Protein AF-A0A9N9QL24-F1 (afdb_monomer_lite)

Foldseek 3Di:
DPDDDPDDWDAFLPDLVVQAQPKKKWKWLADQWDDPDDQPLDSPVVPDDIDIFIWRWHDDDPPDDPDDPPKIFTAGDVVDFFFDHRGSFQIFIDDPRTGFWTWHDADPVTGTDDPPPDPDRDRRTMTYTCNVCPVVVVVVVD

Sequence (142 aa):
MPINLDSYKKISAVDYSTLFGQEIVAAGYGITKHSHGNVFASTFHLNKNLQVLKFLVRKCSEKGTDVIRPNMCLSPRCGGTSVACGGDSGGPLLHPSGIVGVLTASSSFGCRPDFKAHGYTLDFGIATPVSPYIQWIHDTIK

Radius of gyration: 15.48 Å; chains: 1; bounding box: 41×44×38 Å

Structure (mmCIF, N/CA/C/O backbone):
data_AF-A0A9N9QL24-F1
#
_entry.id   AF-A0A9N9QL24-F1
#
loop_
_atom_site.group_PDB
_atom_site.id
_atom_site.type_symbol
_atom_site.label_atom_id
_atom_site.label_alt_id
_atom_site.label_comp_id
_atom_site.label_asym_id
_atom_site.label_entity_id
_atom_site.label_seq_id
_atom_site.pdbx_PDB_ins_code
_atom_site.Cartn_x
_atom_site.Cartn_y
_atom_site.Cartn_z
_atom_site.occupancy
_atom_site.B_iso_or_equiv
_atom_site.auth_seq_id
_atom_site.auth_comp_id
_atom_site.auth_asym_id
_atom_site.auth_atom_id
_atom_site.pdbx_PDB_model_num
ATOM 1 N N . MET A 1 1 ? -11.803 -23.356 -6.871 1.00 44.44 1 MET A N 1
ATOM 2 C CA . MET A 1 1 ? -11.846 -23.740 -5.444 1.00 44.44 1 MET A CA 1
ATOM 3 C C . MET A 1 1 ? -11.354 -22.552 -4.634 1.00 44.44 1 MET A C 1
ATOM 5 O O . MET A 1 1 ? -10.352 -21.981 -5.054 1.00 44.44 1 MET A O 1
ATOM 9 N N . PRO A 1 2 ? -12.047 -22.127 -3.564 1.00 57.81 2 PRO A N 1
ATOM 10 C CA . PRO A 1 2 ? -11.520 -21.084 -2.694 1.00 57.81 2 PRO A CA 1
ATOM 11 C C . PRO A 1 2 ? -10.201 -21.569 -2.090 1.00 57.81 2 PRO A C 1
ATOM 13 O O . PRO A 1 2 ? -10.102 -22.706 -1.631 1.00 57.81 2 PRO A O 1
ATOM 16 N N . ILE A 1 3 ? -9.171 -20.731 -2.169 1.00 75.25 3 ILE A N 1
ATOM 17 C CA . ILE A 1 3 ? -7.881 -21.003 -1.540 1.00 75.25 3 ILE A CA 1
ATOM 18 C C . ILE A 1 3 ? -8.113 -20.913 -0.033 1.00 75.25 3 ILE A C 1
ATOM 20 O O . ILE A 1 3 ? -8.462 -19.846 0.468 1.00 75.25 3 ILE A O 1
ATOM 24 N N . ASN A 1 4 ? -7.965 -22.032 0.676 1.00 82.25 4 ASN A N 1
ATOM 25 C CA . ASN A 1 4 ? -8.021 -22.031 2.131 1.00 82.25 4 ASN A CA 1
ATOM 26 C C . ASN A 1 4 ? -6.693 -21.479 2.656 1.00 82.25 4 ASN A C 1
ATOM 28 O O . ASN A 1 4 ? -5.633 -21.993 2.300 1.00 82.25 4 ASN A O 1
ATOM 3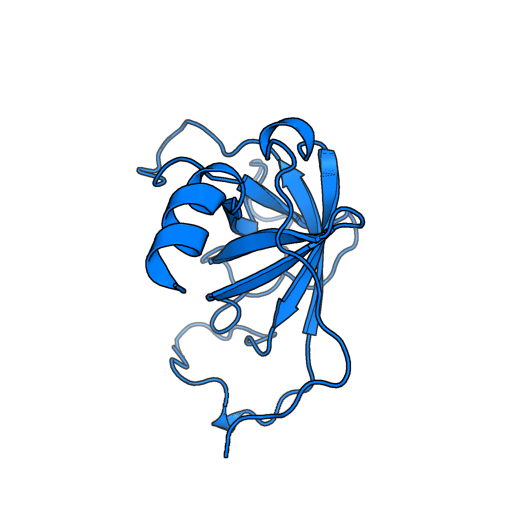2 N N . LEU A 1 5 ? -6.745 -20.400 3.434 1.00 80.19 5 LEU A N 1
ATOM 33 C CA . LEU A 1 5 ? -5.553 -19.777 4.000 1.00 80.19 5 LEU A CA 1
ATOM 34 C C . LEU A 1 5 ? -5.364 -20.265 5.437 1.00 80.19 5 LEU A C 1
ATOM 36 O O . LEU A 1 5 ? -6.286 -20.193 6.247 1.00 80.19 5 LEU A O 1
ATOM 40 N N . ASP A 1 6 ? -4.148 -20.698 5.768 1.00 87.44 6 ASP A N 1
ATOM 41 C CA . ASP A 1 6 ? -3.793 -21.128 7.131 1.00 87.44 6 ASP A CA 1
ATOM 42 C C . ASP A 1 6 ? -3.607 -19.942 8.087 1.00 87.44 6 ASP A C 1
ATOM 44 O O . ASP A 1 6 ? -3.62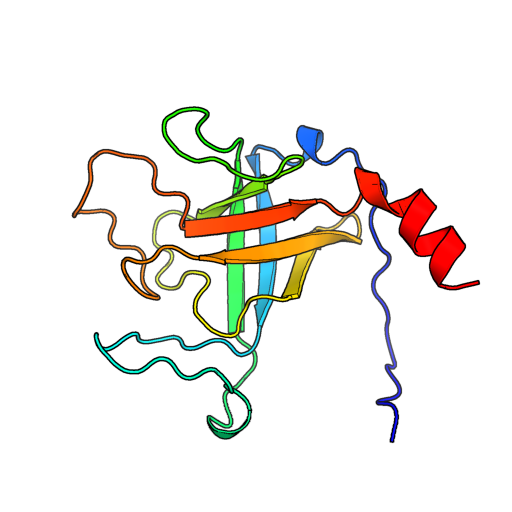4 -20.088 9.309 1.00 87.44 6 ASP A O 1
ATOM 48 N N . SER A 1 7 ? -3.403 -18.745 7.535 1.00 85.81 7 SER A N 1
ATOM 49 C CA . SER A 1 7 ? -3.220 -17.523 8.307 1.00 85.81 7 SER A CA 1
ATOM 50 C C . SER A 1 7 ? -3.869 -16.333 7.618 1.00 85.81 7 SER A C 1
ATOM 52 O O . SER A 1 7 ? -3.872 -16.207 6.393 1.00 85.81 7 SER A O 1
ATOM 54 N N . TYR A 1 8 ? -4.399 -15.435 8.441 1.00 86.50 8 TYR A N 1
ATOM 55 C CA . TYR A 1 8 ? -5.066 -14.221 8.003 1.00 86.50 8 TYR A CA 1
ATOM 56 C C . TYR A 1 8 ? -4.421 -13.032 8.694 1.00 86.50 8 TYR A C 1
ATOM 58 O O . TYR A 1 8 ? -4.011 -13.108 9.855 1.00 86.50 8 TYR A O 1
ATOM 66 N N . LYS A 1 9 ? -4.365 -11.903 7.991 1.00 88.25 9 LYS A N 1
ATOM 67 C CA . LYS A 1 9 ? -3.951 -10.636 8.585 1.00 88.25 9 LYS A CA 1
ATOM 68 C C . LYS A 1 9 ? -5.162 -9.728 8.718 1.00 88.25 9 LYS A C 1
ATOM 70 O O . LYS A 1 9 ? -5.909 -9.539 7.764 1.00 88.25 9 LYS A O 1
ATOM 75 N N . LYS A 1 10 ? -5.348 -9.167 9.912 1.00 93.44 10 LYS A N 1
ATOM 76 C CA . LYS A 1 10 ? -6.449 -8.240 10.187 1.00 93.44 10 LYS A CA 1
ATOM 77 C C . LYS A 1 10 ? -6.310 -6.951 9.377 1.00 93.44 10 LYS A C 1
ATOM 79 O O . LYS A 1 10 ? -5.195 -6.465 9.160 1.00 93.44 10 LYS A O 1
ATOM 84 N N . ILE A 1 11 ? -7.446 -6.366 9.014 1.00 95.19 11 ILE A N 1
ATOM 85 C CA . ILE A 1 11 ? -7.524 -4.982 8.538 1.00 95.19 11 ILE A CA 1
ATOM 86 C C . ILE A 1 11 ? -7.278 -4.059 9.737 1.00 95.19 11 ILE A C 1
ATOM 88 O O . ILE A 1 11 ? -7.789 -4.292 10.833 1.00 95.19 11 ILE A O 1
ATOM 92 N N . SER A 1 12 ? -6.433 -3.050 9.560 1.00 96.75 12 SER A N 1
ATOM 93 C CA . SER A 1 12 ? -6.028 -2.145 10.629 1.00 96.75 12 SER A CA 1
ATOM 94 C C . SER A 1 12 ? -6.949 -0.933 10.708 1.00 96.75 12 SER A C 1
ATOM 96 O O . SER A 1 12 ? -7.078 -0.197 9.735 1.00 96.75 12 SER A O 1
ATOM 98 N N . ALA A 1 13 ? -7.519 -0.686 11.890 1.00 95.81 13 ALA A N 1
ATOM 99 C CA . ALA A 1 13 ? -8.304 0.514 12.197 1.00 95.81 13 ALA A CA 1
ATOM 100 C C . ALA A 1 13 ? -7.467 1.720 12.633 1.00 95.81 13 ALA A C 1
ATOM 102 O O . ALA A 1 13 ? -8.016 2.735 13.047 1.00 95.81 13 ALA A O 1
ATOM 103 N N . VAL A 1 14 ? -6.140 1.612 12.548 1.00 96.44 14 VAL A N 1
ATOM 104 C CA . VAL A 1 14 ? -5.239 2.729 12.828 1.00 96.44 14 VAL A CA 1
ATOM 105 C C . VAL A 1 14 ? -5.544 3.867 11.859 1.00 96.44 14 VAL A C 1
ATOM 107 O O . VAL A 1 14 ? -5.638 3.646 10.648 1.00 96.44 14 VAL A O 1
ATOM 110 N N . ASP A 1 15 ? -5.689 5.083 12.388 1.00 96.50 15 ASP A N 1
ATOM 111 C CA . ASP A 1 15 ? -5.825 6.274 11.556 1.00 96.50 15 ASP A CA 1
ATOM 112 C C . ASP A 1 15 ? -4.627 6.352 10.606 1.00 96.50 15 ASP A C 1
ATOM 114 O O . ASP A 1 15 ? -3.468 6.400 11.029 1.00 96.50 15 ASP A O 1
ATOM 118 N N . TYR A 1 16 ? -4.917 6.335 9.307 1.00 95.94 16 TYR A N 1
ATOM 119 C CA . TYR A 1 16 ? -3.901 6.281 8.270 1.00 95.94 16 TYR A CA 1
ATOM 120 C C . TYR A 1 16 ? -2.974 7.500 8.299 1.00 95.94 16 TYR A C 1
ATOM 122 O O . TYR A 1 16 ? -1.825 7.397 7.870 1.00 95.94 16 TYR A O 1
ATOM 130 N N . SER A 1 17 ? -3.435 8.631 8.841 1.00 95.25 17 SER A N 1
ATOM 131 C CA . SER A 1 17 ? -2.614 9.832 8.993 1.00 95.25 17 SER A CA 1
ATOM 132 C C . SER A 1 17 ? -1.406 9.599 9.917 1.00 95.25 17 SER A C 1
ATOM 134 O O . SER A 1 17 ? -0.329 10.151 9.698 1.00 95.25 17 SER A O 1
ATOM 136 N N . THR A 1 18 ? -1.537 8.702 10.899 1.00 96.88 18 THR A N 1
ATOM 137 C CA . THR A 1 18 ? -0.459 8.344 11.840 1.00 96.88 18 THR A CA 1
ATOM 138 C C . THR A 1 18 ? 0.623 7.467 11.209 1.00 96.88 18 THR A C 1
ATOM 140 O O . THR A 1 18 ? 1.702 7.293 11.780 1.00 96.88 18 THR A O 1
ATOM 143 N N . LEU A 1 19 ? 0.353 6.915 10.022 1.00 96.56 19 LEU A N 1
ATOM 144 C CA . LEU A 1 19 ? 1.297 6.080 9.286 1.00 96.56 19 LEU A CA 1
ATOM 145 C C . LEU A 1 19 ? 2.284 6.909 8.466 1.00 96.56 19 LEU A C 1
ATOM 147 O O . LEU A 1 19 ? 3.259 6.349 7.972 1.00 96.56 19 LEU A O 1
ATOM 151 N N . PHE A 1 20 ? 2.080 8.222 8.317 1.00 95.19 20 PHE A N 1
ATOM 152 C CA . PHE A 1 20 ? 3.038 9.078 7.622 1.00 95.19 20 PHE A CA 1
ATOM 153 C C . PHE A 1 20 ? 4.428 8.990 8.277 1.00 95.19 20 PHE A C 1
ATOM 155 O O . PHE A 1 20 ? 4.583 9.156 9.482 1.00 95.19 20 PHE A O 1
ATOM 162 N N . GLY A 1 21 ? 5.445 8.710 7.463 1.00 93.19 21 GLY A N 1
ATOM 163 C CA . GLY A 1 21 ? 6.821 8.458 7.888 1.00 93.19 21 GLY A CA 1
ATOM 164 C C . GLY A 1 21 ? 7.120 7.006 8.280 1.00 93.19 21 GLY A C 1
ATOM 165 O O . GLY A 1 21 ? 8.288 6.679 8.482 1.00 93.19 21 GLY A O 1
ATOM 166 N N . GLN A 1 22 ? 6.118 6.125 8.360 1.00 95.75 22 GLN A N 1
ATOM 167 C CA . GLN A 1 22 ? 6.318 4.722 8.733 1.00 95.75 22 GLN A CA 1
ATOM 168 C C . GLN A 1 22 ? 6.636 3.837 7.522 1.00 95.75 22 GLN A C 1
ATOM 170 O O . GLN A 1 22 ? 6.221 4.114 6.392 1.00 95.75 22 GLN A O 1
ATOM 175 N N . GLU A 1 23 ? 7.385 2.757 7.770 1.00 94.69 23 GLU A N 1
ATOM 176 C CA . GLU A 1 23 ? 7.692 1.739 6.763 1.00 94.69 23 GLU A CA 1
ATOM 177 C C . GLU A 1 23 ? 6.518 0.764 6.624 1.00 94.69 23 GLU A C 1
ATOM 179 O O . GLU A 1 23 ? 5.984 0.253 7.611 1.00 94.69 23 GLU A O 1
ATOM 184 N N . ILE A 1 24 ? 6.142 0.479 5.382 1.00 95.50 24 ILE A N 1
ATOM 185 C CA . ILE A 1 24 ? 5.164 -0.545 5.031 1.00 95.50 24 ILE A CA 1
ATOM 186 C C . ILE A 1 24 ? 5.738 -1.476 3.971 1.00 95.50 24 ILE A C 1
ATOM 188 O O . ILE A 1 24 ? 6.691 -1.150 3.254 1.00 95.50 24 ILE A O 1
ATOM 192 N N . VAL A 1 25 ? 5.121 -2.646 3.856 1.00 94.81 25 VAL A N 1
ATOM 193 C CA . VAL A 1 25 ? 5.445 -3.643 2.842 1.00 94.81 25 VAL A CA 1
ATOM 194 C C . VAL A 1 25 ? 4.262 -3.791 1.896 1.00 94.81 25 VAL A C 1
ATOM 196 O O . VAL A 1 25 ? 3.173 -4.135 2.338 1.00 94.81 25 VAL A O 1
ATOM 199 N N . ALA A 1 26 ? 4.463 -3.567 0.604 1.00 93.88 26 ALA A N 1
ATOM 200 C CA . ALA A 1 26 ? 3.509 -3.965 -0.424 1.00 93.88 26 ALA A CA 1
ATOM 201 C C . ALA A 1 26 ? 3.884 -5.347 -0.966 1.00 93.88 26 ALA A C 1
ATOM 203 O O . ALA A 1 26 ? 5.070 -5.666 -1.094 1.00 93.88 26 ALA A O 1
ATOM 204 N N . ALA A 1 27 ? 2.882 -6.153 -1.302 1.00 92.38 27 ALA A N 1
ATOM 205 C CA . ALA A 1 27 ? 3.086 -7.452 -1.927 1.00 92.38 27 ALA A CA 1
ATOM 206 C C . ALA A 1 27 ? 2.224 -7.580 -3.187 1.00 92.38 27 ALA A C 1
ATOM 208 O O . ALA A 1 27 ? 1.053 -7.200 -3.170 1.00 92.38 27 ALA A O 1
ATOM 209 N N . GLY A 1 28 ? 2.793 -8.112 -4.268 1.00 90.00 28 GLY A N 1
ATOM 210 C CA . GLY A 1 28 ? 2.096 -8.196 -5.550 1.00 90.00 28 GLY A CA 1
ATOM 211 C C . GLY A 1 28 ? 2.822 -9.035 -6.595 1.00 90.00 28 GLY A C 1
ATOM 212 O O . GLY A 1 28 ? 3.955 -9.473 -6.396 1.00 90.00 28 GLY A O 1
ATOM 213 N N . TYR A 1 29 ? 2.141 -9.285 -7.709 1.00 88.25 29 TYR A N 1
ATOM 214 C CA . TYR A 1 29 ? 2.660 -10.046 -8.854 1.00 88.25 29 TYR A CA 1
ATOM 215 C C . TYR A 1 29 ? 2.858 -9.150 -10.082 1.00 88.25 29 TYR A C 1
ATOM 217 O O . TYR A 1 29 ? 2.825 -9.619 -11.224 1.00 88.25 29 TYR A O 1
ATOM 225 N N . GLY A 1 30 ? 3.030 -7.848 -9.858 1.00 85.06 30 GLY A N 1
ATOM 226 C CA . GLY A 1 30 ? 3.226 -6.863 -10.901 1.00 85.06 30 GLY A CA 1
ATOM 227 C C . GLY A 1 30 ? 4.481 -7.093 -11.737 1.00 85.06 30 GLY A C 1
ATOM 228 O O . GLY A 1 30 ? 5.394 -7.874 -11.429 1.00 85.06 30 GLY A O 1
ATOM 229 N N . ILE A 1 31 ? 4.535 -6.387 -12.860 1.00 82.25 31 ILE A N 1
ATOM 230 C CA . ILE A 1 31 ? 5.736 -6.352 -13.690 1.00 82.25 31 ILE A CA 1
ATOM 231 C C . ILE A 1 31 ? 6.885 -5.638 -12.956 1.00 82.25 31 ILE A C 1
ATOM 233 O O . ILE A 1 31 ? 6.692 -4.711 -12.191 1.00 82.25 31 ILE A O 1
ATOM 237 N N . THR A 1 32 ? 8.123 -6.064 -13.216 1.00 78.31 32 THR A N 1
ATOM 238 C CA . THR A 1 32 ? 9.340 -5.547 -12.549 1.00 78.31 32 THR A CA 1
ATOM 239 C C . THR A 1 32 ? 10.281 -4.827 -13.514 1.00 78.31 32 THR A C 1
ATOM 241 O O . THR A 1 32 ? 11.286 -4.235 -13.123 1.00 78.31 32 THR A O 1
ATOM 244 N N . LYS A 1 33 ? 9.972 -4.892 -14.811 1.00 73.31 33 LYS A N 1
ATOM 245 C CA . LYS A 1 33 ? 10.671 -4.205 -15.893 1.00 73.31 33 LYS A CA 1
ATOM 246 C C . LYS A 1 33 ? 9.594 -3.681 -16.829 1.00 73.31 33 LYS A C 1
ATOM 248 O O . LYS A 1 33 ? 8.803 -4.472 -17.336 1.00 73.31 33 LYS A O 1
ATOM 253 N N . HIS A 1 34 ? 9.558 -2.370 -17.020 1.00 64.69 34 HIS A N 1
ATOM 254 C CA . HIS A 1 34 ? 8.702 -1.750 -18.017 1.00 64.69 34 HIS A CA 1
ATOM 255 C C . HIS A 1 34 ? 9.558 -1.458 -19.249 1.00 64.69 34 HIS A C 1
ATOM 257 O O . HIS A 1 34 ? 10.466 -0.631 -19.180 1.00 64.69 34 HIS A O 1
ATOM 263 N N . SER A 1 35 ? 9.288 -2.145 -20.355 1.00 50.88 35 SER A N 1
ATOM 264 C CA . SER A 1 35 ? 9.685 -1.658 -2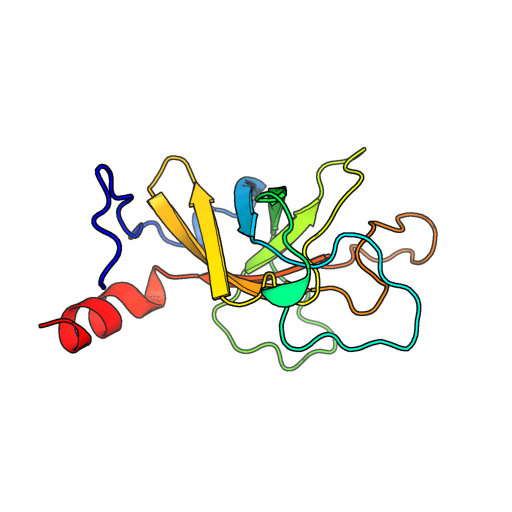1.675 1.00 50.88 35 SER A CA 1
ATOM 265 C C . SER A 1 35 ? 8.508 -0.840 -22.191 1.00 50.88 35 SER A C 1
ATOM 267 O O . SER A 1 35 ? 7.385 -1.343 -22.199 1.00 50.88 35 SER A O 1
ATOM 269 N N . HIS A 1 36 ? 8.749 0.420 -22.557 1.00 46.59 36 HIS A N 1
ATOM 270 C CA . HIS A 1 36 ? 7.741 1.302 -23.146 1.00 46.59 36 HIS A CA 1
ATOM 271 C C . HIS A 1 36 ? 6.919 0.549 -24.211 1.00 46.59 36 HIS A C 1
ATOM 273 O O . HIS A 1 36 ? 7.496 0.039 -25.167 1.00 46.59 36 HIS A O 1
ATOM 279 N N . GLY A 1 37 ? 5.592 0.469 -24.035 1.00 48.00 37 GLY A N 1
ATOM 280 C CA . GLY A 1 37 ? 4.660 0.031 -25.084 1.00 48.00 37 GLY A CA 1
ATOM 281 C C . GLY A 1 37 ? 3.821 -1.224 -24.818 1.00 48.00 37 GLY A C 1
ATOM 282 O O . GLY A 1 37 ? 2.829 -1.403 -25.513 1.00 48.00 37 GLY A O 1
ATOM 283 N N . ASN A 1 38 ? 4.127 -2.056 -23.813 1.00 50.41 38 ASN A N 1
ATOM 284 C CA . ASN A 1 38 ? 3.340 -3.274 -23.553 1.00 50.41 38 ASN A CA 1
ATOM 285 C C . ASN A 1 38 ? 2.570 -3.201 -22.228 1.00 50.41 38 ASN A C 1
ATOM 287 O O . ASN A 1 38 ? 3.094 -3.499 -21.153 1.00 50.41 38 ASN A O 1
ATOM 291 N N . VAL A 1 39 ? 1.294 -2.824 -22.334 1.00 54.81 39 VAL A N 1
ATOM 292 C CA . VAL A 1 39 ? 0.305 -2.880 -21.252 1.00 54.81 39 VAL A CA 1
ATOM 293 C C . VAL A 1 39 ? -0.113 -4.337 -21.060 1.00 54.81 39 VAL A C 1
ATOM 295 O O . VAL A 1 39 ? -0.996 -4.840 -21.750 1.00 54.81 39 VAL A O 1
ATOM 298 N N . PHE A 1 40 ? 0.517 -5.046 -20.126 1.00 55.88 40 PHE A N 1
ATOM 299 C CA . PHE A 1 40 ? 0.020 -6.360 -19.720 1.00 55.88 40 PHE A CA 1
ATOM 300 C C . PHE A 1 40 ? -1.059 -6.174 -18.652 1.00 55.88 40 PHE A C 1
ATOM 302 O O . PHE A 1 40 ? -0.758 -6.024 -17.471 1.00 55.88 40 PHE A O 1
ATOM 309 N N . ALA A 1 41 ? -2.324 -6.174 -19.081 1.00 54.59 41 ALA A N 1
ATOM 310 C CA . ALA A 1 41 ? -3.488 -6.121 -18.192 1.00 54.59 41 ALA A CA 1
ATOM 311 C C . ALA A 1 41 ? -3.658 -7.400 -17.340 1.00 54.59 41 ALA A C 1
ATOM 313 O O . ALA A 1 41 ? -4.358 -7.375 -16.334 1.00 54.59 41 ALA A O 1
ATOM 314 N N . SER A 1 42 ? -2.996 -8.506 -17.707 1.00 63.44 42 SER A N 1
ATOM 315 C CA . SER A 1 42 ? -2.980 -9.752 -16.934 1.00 63.44 42 SER A CA 1
ATOM 316 C C . SER A 1 42 ? -1.546 -10.209 -16.683 1.00 63.44 42 SER A C 1
ATOM 318 O O . SER A 1 42 ? -0.850 -10.664 -17.593 1.00 63.44 42 SER A O 1
ATOM 320 N N . THR A 1 43 ? -1.100 -10.103 -15.433 1.00 66.69 43 THR A N 1
ATOM 321 C CA . THR A 1 43 ? 0.202 -10.623 -14.991 1.00 66.69 43 THR A CA 1
ATOM 322 C C . THR A 1 43 ? 0.175 -12.119 -14.687 1.00 66.69 43 THR A C 1
ATOM 324 O O . THR A 1 43 ? 1.236 -12.717 -14.524 1.00 66.69 43 THR A O 1
ATOM 327 N N . PHE A 1 44 ? -1.004 -12.753 -14.677 1.00 70.75 44 PHE A N 1
ATOM 328 C CA . PHE A 1 44 ? -1.156 -14.180 -14.376 1.00 70.75 44 PHE A CA 1
ATOM 329 C C . PHE A 1 44 ? -0.324 -15.067 -15.317 1.00 70.75 44 PHE A C 1
ATOM 331 O O . PHE A 1 44 ? 0.328 -16.012 -14.884 1.00 70.75 44 PHE A O 1
ATOM 338 N N . HIS A 1 45 ? -0.255 -14.703 -16.600 1.00 70.81 45 HIS A N 1
ATOM 339 C CA . HIS A 1 45 ? 0.520 -15.432 -17.610 1.00 70.81 45 HIS A CA 1
ATOM 340 C C . HIS A 1 45 ? 2.039 -15.258 -17.482 1.00 70.81 45 HIS A C 1
ATOM 342 O O . HIS A 1 45 ? 2.790 -15.977 -18.135 1.00 70.81 45 HIS A O 1
ATOM 348 N N . LEU A 1 46 ? 2.512 -14.317 -16.657 1.00 72.94 46 LEU A N 1
ATOM 349 C CA . LEU A 1 46 ? 3.944 -14.067 -16.485 1.00 72.94 46 LEU A CA 1
ATOM 350 C C . LEU A 1 46 ? 4.616 -15.086 -15.556 1.00 72.94 46 LEU A C 1
ATOM 352 O O . LEU A 1 46 ? 5.843 -15.079 -15.476 1.00 72.94 46 LEU A O 1
ATOM 356 N N . ASN A 1 47 ? 3.831 -15.913 -14.847 1.00 76.69 47 ASN A N 1
ATOM 357 C CA . ASN A 1 47 ? 4.300 -16.914 -13.883 1.00 76.69 47 ASN A CA 1
ATOM 358 C C . ASN A 1 47 ? 5.411 -16.372 -12.962 1.00 76.69 47 ASN A C 1
ATOM 360 O O . ASN A 1 47 ? 6.477 -16.969 -12.803 1.00 76.69 47 ASN A O 1
ATOM 364 N N . LYS A 1 48 ? 5.196 -15.162 -12.433 1.00 78.81 48 LYS A N 1
ATOM 365 C CA . LYS A 1 48 ? 6.179 -14.477 -11.596 1.00 78.81 48 LYS A CA 1
ATOM 366 C C . LYS A 1 48 ? 6.041 -14.871 -10.139 1.00 78.81 48 LYS A C 1
ATOM 368 O O . LYS A 1 48 ? 4.944 -15.064 -9.630 1.00 78.81 48 LYS A O 1
ATOM 373 N N . ASN A 1 49 ? 7.178 -14.869 -9.454 1.00 85.62 49 ASN A N 1
ATOM 374 C CA . ASN A 1 49 ? 7.212 -14.963 -8.002 1.00 85.62 49 ASN A CA 1
ATOM 375 C C . ASN A 1 49 ? 6.611 -13.702 -7.371 1.00 85.62 49 ASN A C 1
ATOM 377 O O . ASN A 1 49 ? 6.673 -12.615 -7.956 1.00 85.62 49 ASN A O 1
ATOM 381 N N . LEU A 1 50 ? 6.095 -13.847 -6.151 1.00 88.25 50 LEU A N 1
ATOM 382 C CA . LEU A 1 50 ? 5.601 -12.734 -5.350 1.00 88.25 50 LEU A CA 1
ATOM 383 C C . LEU A 1 50 ? 6.707 -11.690 -5.153 1.00 88.25 50 LEU A C 1
ATOM 385 O O . LEU A 1 50 ? 7.809 -12.009 -4.703 1.00 88.25 50 LEU A O 1
ATOM 389 N N . GLN A 1 51 ? 6.405 -10.443 -5.487 1.00 87.94 51 GLN A N 1
ATOM 390 C CA . GLN A 1 51 ? 7.269 -9.300 -5.234 1.00 87.94 51 GLN A CA 1
ATOM 391 C C . GLN A 1 51 ? 6.929 -8.710 -3.870 1.00 87.94 51 GLN A C 1
ATOM 393 O O . GLN A 1 51 ? 5.759 -8.553 -3.526 1.00 87.94 51 GLN A O 1
ATOM 398 N N . VAL A 1 52 ? 7.964 -8.373 -3.104 1.00 91.44 52 VAL A N 1
ATOM 399 C CA . VAL A 1 52 ? 7.842 -7.743 -1.788 1.00 91.44 52 VAL A CA 1
ATOM 400 C C . VAL A 1 52 ? 8.569 -6.409 -1.846 1.00 91.44 52 VAL A C 1
ATOM 402 O O . VAL A 1 52 ? 9.793 -6.357 -1.969 1.00 91.44 52 VAL A O 1
ATOM 405 N N . LEU A 1 53 ? 7.803 -5.326 -1.790 1.00 90.00 53 LEU A N 1
ATOM 406 C CA . LEU A 1 53 ? 8.283 -3.963 -1.980 1.00 90.00 53 LEU A CA 1
ATOM 407 C C . LEU A 1 53 ? 8.188 -3.203 -0.660 1.00 90.00 53 LEU A C 1
ATOM 409 O O . LEU A 1 53 ? 7.176 -3.276 0.030 1.00 90.00 53 LEU A O 1
ATOM 413 N N . LYS A 1 54 ? 9.235 -2.459 -0.307 1.00 91.75 54 LYS A N 1
ATOM 414 C CA . LYS A 1 54 ? 9.268 -1.653 0.918 1.00 91.75 54 LYS A CA 1
ATOM 415 C C . LYS A 1 54 ? 9.114 -0.180 0.588 1.00 91.75 54 LYS A C 1
ATOM 417 O O . LYS A 1 54 ? 9.869 0.351 -0.229 1.00 91.75 54 LYS A O 1
ATOM 422 N N . PHE A 1 55 ? 8.184 0.472 1.270 1.00 91.69 55 PHE A N 1
ATOM 423 C CA . PHE A 1 55 ? 7.907 1.890 1.095 1.00 91.69 55 PHE A CA 1
ATOM 424 C C . PHE A 1 55 ? 7.864 2.613 2.429 1.00 91.69 55 PHE A C 1
ATOM 426 O O . PHE A 1 55 ? 7.545 2.026 3.458 1.00 91.69 55 PHE A O 1
ATOM 433 N N . LEU A 1 56 ? 8.128 3.911 2.376 1.00 92.38 56 LEU A N 1
ATOM 434 C CA . LEU A 1 56 ? 7.723 4.864 3.392 1.00 92.38 56 LEU A CA 1
ATOM 435 C C . LEU A 1 56 ? 6.406 5.500 2.962 1.00 92.38 56 LEU A C 1
ATOM 437 O O . LEU A 1 56 ? 6.254 5.915 1.807 1.00 92.38 56 LEU A O 1
ATOM 441 N N . VAL A 1 57 ? 5.466 5.582 3.894 1.00 93.19 57 VAL A N 1
ATOM 442 C CA . VAL A 1 57 ? 4.201 6.279 3.672 1.00 93.19 57 VAL A CA 1
ATOM 443 C C . VAL A 1 57 ? 4.431 7.780 3.819 1.00 93.19 57 VAL A C 1
ATOM 445 O O . VAL A 1 57 ? 5.084 8.233 4.758 1.00 93.19 57 VAL A O 1
ATOM 448 N N . ARG A 1 58 ? 3.871 8.580 2.918 1.00 90.75 58 ARG A N 1
ATOM 449 C CA . ARG A 1 58 ? 3.922 10.043 2.968 1.00 90.75 58 ARG A CA 1
ATOM 450 C C . ARG A 1 58 ? 2.579 10.658 2.599 1.00 90.75 58 ARG A C 1
ATOM 452 O O . ARG A 1 58 ? 1.734 10.030 1.960 1.00 90.75 58 ARG A O 1
ATOM 459 N N . LYS A 1 59 ? 2.422 11.932 2.955 1.00 89.94 59 LYS A N 1
ATOM 460 C CA . LYS A 1 59 ? 1.337 12.761 2.436 1.00 89.94 59 LYS A CA 1
ATOM 461 C C . LYS A 1 59 ? 1.567 13.006 0.939 1.00 89.94 59 LYS A C 1
ATOM 463 O O . LYS A 1 59 ? 2.667 13.400 0.546 1.00 89.94 59 LYS A O 1
ATOM 468 N N . CYS A 1 60 ? 0.536 12.764 0.134 1.00 85.56 60 CYS A N 1
ATOM 469 C CA . CYS A 1 60 ? 0.545 13.069 -1.293 1.00 85.56 60 CYS A CA 1
ATOM 470 C C . CYS A 1 60 ? 0.654 14.580 -1.538 1.00 85.56 60 CYS A C 1
ATOM 472 O O . CYS A 1 60 ? 0.157 15.383 -0.741 1.00 85.56 60 CYS A O 1
ATOM 474 N N . SER A 1 61 ? 1.292 14.968 -2.644 1.00 77.38 61 SER A N 1
ATOM 475 C CA . SER A 1 61 ? 1.352 16.375 -3.057 1.00 77.38 61 SER A CA 1
ATOM 476 C C . SER A 1 61 ? -0.046 16.906 -3.392 1.00 77.38 61 SER A C 1
ATOM 478 O O . SER A 1 61 ? -0.819 16.253 -4.083 1.00 77.38 61 SER A O 1
ATOM 480 N N . GLU A 1 62 ? -0.366 18.118 -2.937 1.00 67.88 62 GLU A N 1
ATOM 481 C CA . GLU A 1 62 ? -1.642 18.788 -3.242 1.00 67.88 62 GLU A CA 1
ATOM 482 C C . GLU A 1 62 ? -1.636 19.481 -4.615 1.00 67.88 62 GLU A C 1
ATOM 484 O O . GLU A 1 62 ? -2.669 19.965 -5.073 1.00 67.88 62 GLU A O 1
ATOM 489 N N . LYS A 1 63 ? -0.481 19.535 -5.292 1.00 60.47 63 LYS A N 1
ATOM 490 C CA . LYS A 1 63 ? -0.347 20.193 -6.595 1.00 60.47 63 LYS A CA 1
ATOM 491 C C . LYS A 1 63 ? -0.603 19.214 -7.742 1.00 60.47 63 LYS A C 1
ATOM 493 O O . LYS A 1 63 ? 0.169 18.280 -7.938 1.00 60.47 63 LYS A O 1
ATOM 498 N N . GLY A 1 64 ? -1.622 19.510 -8.550 1.00 53.34 64 GLY A N 1
ATOM 499 C CA . GLY A 1 64 ? -1.704 19.075 -9.949 1.00 53.34 64 GLY A CA 1
ATOM 500 C C . GLY A 1 64 ? -2.304 17.697 -10.230 1.00 53.34 64 GLY A C 1
ATOM 501 O O . GLY A 1 64 ? -2.163 17.224 -11.351 1.00 53.34 64 GLY A O 1
ATOM 502 N N . THR A 1 65 ? -2.968 17.048 -9.273 1.00 55.22 65 THR A N 1
ATOM 503 C CA . THR A 1 65 ? -3.671 15.781 -9.533 1.00 55.22 65 THR A CA 1
ATOM 504 C C . THR A 1 65 ? -4.998 15.721 -8.777 1.00 55.22 65 THR A C 1
ATOM 506 O O . THR A 1 65 ? -5.042 15.961 -7.569 1.00 55.22 65 THR A O 1
ATOM 509 N N . ASP A 1 66 ? -6.077 15.372 -9.483 1.00 60.62 66 ASP A N 1
ATOM 510 C CA . ASP A 1 66 ? -7.371 14.979 -8.906 1.00 60.62 66 ASP A CA 1
ATOM 511 C C . ASP A 1 66 ? -7.234 13.604 -8.233 1.00 60.62 66 ASP A C 1
ATOM 513 O O . ASP A 1 66 ? -7.805 12.600 -8.658 1.00 60.62 66 ASP A O 1
ATOM 517 N N . VAL A 1 67 ? -6.396 13.516 -7.197 1.00 67.19 67 VAL A N 1
ATOM 518 C CA . VAL A 1 67 ? -6.250 12.276 -6.436 1.00 67.19 67 VAL A CA 1
ATOM 519 C C . VAL A 1 67 ? -7.468 12.132 -5.543 1.00 67.19 67 VAL A C 1
ATOM 521 O O . VAL A 1 67 ? -7.706 12.954 -4.652 1.00 67.19 67 VAL A O 1
ATOM 524 N N . ILE A 1 68 ? -8.212 11.050 -5.759 1.00 76.06 68 ILE A N 1
ATOM 525 C CA . ILE A 1 68 ? -9.316 10.647 -4.892 1.00 76.06 68 ILE A CA 1
ATOM 526 C C . ILE A 1 68 ? -8.779 10.542 -3.458 1.00 76.06 68 ILE A C 1
ATOM 528 O O . ILE A 1 68 ? -7.744 9.921 -3.199 1.00 76.06 68 ILE A O 1
ATOM 532 N N . ARG A 1 69 ? -9.450 11.224 -2.529 1.00 84.81 69 ARG A N 1
ATOM 533 C CA . ARG A 1 69 ? -9.143 11.203 -1.095 1.00 84.81 69 ARG A CA 1
ATOM 534 C C . ARG A 1 69 ? -10.141 10.284 -0.385 1.00 84.81 69 ARG A C 1
ATOM 536 O O . ARG A 1 69 ? -11.285 10.212 -0.827 1.00 84.81 69 ARG A O 1
ATOM 543 N N . PRO A 1 70 ? -9.754 9.635 0.725 1.00 91.25 70 PRO A N 1
ATOM 544 C CA . PRO A 1 70 ? -8.438 9.654 1.374 1.00 91.25 70 PRO A CA 1
ATOM 545 C C . PRO A 1 70 ? -7.380 8.856 0.592 1.00 91.25 70 PRO A C 1
ATOM 547 O O . PRO A 1 70 ? -7.704 7.886 -0.085 1.00 91.25 70 PRO A O 1
ATOM 550 N N . ASN A 1 71 ? -6.112 9.266 0.687 1.00 90.88 71 ASN A N 1
ATOM 551 C CA . ASN A 1 71 ? -4.990 8.614 0.008 1.00 90.88 71 ASN A CA 1
ATOM 552 C C . ASN A 1 71 ? -3.709 8.633 0.851 1.00 90.88 71 ASN A C 1
ATOM 554 O O . ASN A 1 71 ? -3.525 9.461 1.746 1.00 90.88 71 ASN A O 1
ATOM 558 N N . MET A 1 72 ? -2.828 7.692 0.536 1.00 92.75 72 MET A N 1
ATOM 559 C CA . MET A 1 72 ? -1.464 7.594 1.029 1.00 92.75 72 MET A CA 1
ATOM 560 C C . MET A 1 72 ? -0.529 7.498 -0.165 1.00 92.75 72 MET A C 1
ATOM 562 O O . MET A 1 72 ? -0.761 6.693 -1.067 1.00 92.75 72 MET A O 1
ATOM 566 N N . CYS A 1 73 ? 0.543 8.276 -0.154 1.00 90.69 73 CYS A N 1
ATOM 567 C CA . CYS A 1 73 ? 1.572 8.165 -1.170 1.00 90.69 73 CYS A CA 1
ATOM 568 C C . CYS A 1 73 ? 2.754 7.364 -0.645 1.00 90.69 73 CYS A C 1
ATOM 570 O O . CYS A 1 73 ? 3.033 7.344 0.554 1.00 90.69 73 CYS A O 1
ATOM 572 N N . LEU A 1 74 ? 3.428 6.673 -1.554 1.00 90.00 74 LEU A N 1
ATOM 573 C CA . LEU A 1 74 ? 4.484 5.728 -1.244 1.00 90.00 74 LEU A CA 1
ATOM 574 C C . LEU A 1 74 ? 5.786 6.192 -1.882 1.00 90.00 74 LEU A C 1
ATOM 576 O O . LEU A 1 74 ? 5.863 6.424 -3.093 1.00 90.00 74 LEU A O 1
ATOM 580 N N . SER A 1 75 ? 6.828 6.273 -1.064 1.00 87.38 75 SER A N 1
ATOM 581 C CA . SER A 1 75 ? 8.188 6.525 -1.527 1.00 87.38 75 SER A CA 1
ATOM 582 C C . SER A 1 75 ? 9.065 5.311 -1.239 1.00 87.38 75 SER A C 1
ATOM 584 O O . SER A 1 75 ? 9.029 4.784 -0.127 1.00 87.38 75 SER A O 1
ATOM 586 N N . PRO A 1 76 ? 9.848 4.824 -2.213 1.00 84.44 76 PRO A N 1
ATOM 587 C CA . PRO A 1 76 ? 10.790 3.749 -1.978 1.00 84.44 76 PRO A CA 1
ATOM 588 C C . PRO A 1 76 ? 11.866 4.243 -1.016 1.00 84.44 76 PRO A C 1
ATOM 590 O O . PRO A 1 76 ? 12.226 5.423 -0.996 1.00 84.44 76 PRO A O 1
ATOM 593 N N . ARG A 1 77 ? 12.415 3.322 -0.231 1.00 77.19 77 ARG A N 1
ATOM 594 C CA . ARG A 1 77 ? 13.591 3.613 0.588 1.00 77.19 77 ARG A CA 1
ATOM 595 C C . ARG A 1 77 ? 14.769 4.007 -0.312 1.00 77.19 77 ARG A C 1
ATOM 597 O O . ARG A 1 77 ? 14.916 3.463 -1.408 1.00 77.19 77 ARG A O 1
ATOM 604 N N . CYS A 1 78 ? 15.632 4.911 0.154 1.00 72.25 78 CYS A N 1
ATOM 605 C CA . CYS A 1 78 ? 16.882 5.232 -0.539 1.00 72.25 78 CYS A CA 1
ATOM 606 C C . CYS A 1 78 ? 17.673 3.948 -0.839 1.00 72.25 78 CYS A C 1
ATOM 608 O O . CYS A 1 78 ? 17.839 3.102 0.040 1.00 72.25 78 CYS A O 1
ATOM 610 N N . GLY A 1 79 ? 18.135 3.794 -2.082 1.00 68.88 79 GLY A N 1
ATOM 611 C CA . GLY A 1 79 ? 18.811 2.577 -2.549 1.00 68.88 79 GLY A CA 1
ATOM 612 C C . GLY A 1 79 ? 17.873 1.421 -2.922 1.00 68.88 79 GLY A C 1
ATOM 613 O O . GLY A 1 79 ? 18.345 0.377 -3.366 1.00 68.88 79 GLY A O 1
ATOM 614 N N . GLY A 1 80 ? 16.554 1.591 -2.784 1.00 71.25 80 GLY A N 1
ATOM 615 C CA . GLY A 1 80 ? 15.570 0.662 -3.328 1.00 71.25 80 GLY A CA 1
ATOM 616 C C . GLY A 1 80 ? 15.676 0.586 -4.852 1.00 71.25 80 GLY A C 1
ATOM 617 O O . GLY A 1 80 ? 15.847 1.600 -5.523 1.00 71.25 80 GLY A O 1
ATOM 618 N N . THR A 1 81 ? 15.582 -0.622 -5.402 1.00 71.75 81 THR A N 1
ATOM 619 C CA . THR A 1 81 ? 15.763 -0.883 -6.843 1.00 71.75 81 THR A CA 1
ATOM 620 C C . THR A 1 81 ? 14.456 -1.164 -7.581 1.00 71.75 81 THR A C 1
ATOM 622 O O . THR A 1 81 ? 14.455 -1.258 -8.808 1.00 71.75 81 THR A O 1
ATOM 625 N N . SER A 1 82 ? 13.352 -1.309 -6.845 1.00 76.81 82 SER A N 1
ATOM 626 C CA . SER A 1 82 ? 12.038 -1.691 -7.366 1.00 76.81 82 SER A CA 1
ATOM 627 C C . SER A 1 82 ? 10.947 -0.835 -6.732 1.00 76.81 82 SER A C 1
ATOM 629 O O . SER A 1 82 ? 11.037 -0.476 -5.557 1.00 76.81 82 SER A O 1
ATOM 631 N N . VAL A 1 83 ? 9.923 -0.518 -7.518 1.00 84.62 83 VAL A N 1
ATOM 632 C CA . VAL A 1 83 ? 8.729 0.229 -7.101 1.00 84.62 83 VAL A CA 1
ATOM 633 C C . VAL A 1 83 ? 7.481 -0.510 -7.569 1.00 84.62 83 VAL A C 1
ATOM 635 O O . VAL A 1 83 ? 7.582 -1.459 -8.346 1.00 84.62 83 VAL A O 1
ATOM 638 N N . ALA A 1 84 ? 6.318 -0.082 -7.080 1.00 85.25 84 ALA A N 1
ATOM 639 C CA . ALA A 1 84 ? 5.034 -0.600 -7.524 1.00 85.25 84 ALA A CA 1
ATOM 640 C C . ALA A 1 84 ? 4.910 -0.423 -9.039 1.00 85.25 84 ALA A C 1
ATOM 642 O O . ALA A 1 84 ? 5.394 0.574 -9.583 1.00 85.25 84 ALA A O 1
ATOM 643 N N . CYS A 1 85 ? 4.270 -1.370 -9.716 1.00 84.75 85 CYS A N 1
ATOM 644 C CA . CYS A 1 85 ? 4.065 -1.280 -11.153 1.00 84.75 85 CYS A CA 1
ATOM 645 C C . CYS A 1 85 ? 2.727 -1.881 -11.600 1.00 84.75 85 CYS A C 1
ATOM 647 O O . CYS A 1 85 ? 1.896 -2.307 -10.796 1.00 84.75 85 CYS A O 1
ATOM 649 N N . GLY A 1 86 ? 2.513 -1.915 -12.919 1.00 82.94 86 GLY A N 1
ATOM 650 C CA . GLY A 1 86 ? 1.336 -2.535 -13.520 1.00 82.94 86 GLY A CA 1
ATOM 651 C C . GLY A 1 86 ? 1.135 -3.969 -13.016 1.00 82.94 86 GLY A C 1
ATOM 652 O O . GLY A 1 86 ? 2.061 -4.781 -13.037 1.00 82.94 86 GLY A O 1
ATOM 653 N N . GLY A 1 87 ? -0.077 -4.267 -12.550 1.00 83.69 87 GLY A N 1
ATOM 654 C CA . GLY A 1 87 ? -0.432 -5.558 -11.956 1.00 83.69 87 GLY A CA 1
ATOM 655 C C . GLY A 1 87 ? -0.222 -5.670 -10.441 1.00 83.69 87 GLY A C 1
ATOM 656 O O . GLY A 1 87 ? -0.633 -6.678 -9.876 1.00 83.69 87 GLY A O 1
ATOM 657 N N . ASP A 1 88 ? 0.350 -4.661 -9.773 1.00 88.19 88 ASP A N 1
ATOM 658 C CA . ASP A 1 88 ? 0.354 -4.589 -8.300 1.00 88.19 88 ASP A CA 1
ATOM 659 C C . ASP A 1 88 ? -0.902 -3.893 -7.732 1.00 88.19 88 ASP A C 1
ATOM 661 O O . ASP A 1 88 ? -1.138 -3.918 -6.524 1.00 88.19 88 ASP A O 1
ATOM 665 N N . SER A 1 89 ? -1.724 -3.272 -8.588 1.00 89.44 89 SER A N 1
ATOM 666 C CA . SER A 1 89 ? -2.992 -2.639 -8.194 1.00 89.44 89 SER A CA 1
ATOM 667 C C . SER A 1 89 ? -3.935 -3.652 -7.532 1.00 89.44 89 SER A C 1
ATOM 669 O O . SER A 1 89 ? -4.051 -4.790 -7.984 1.00 89.44 89 SER A O 1
ATOM 671 N N . GLY A 1 90 ? -4.582 -3.255 -6.438 1.00 92.00 90 GLY A N 1
ATOM 672 C CA . GLY A 1 90 ? -5.355 -4.142 -5.564 1.00 92.00 90 GLY A CA 1
ATOM 673 C C . GLY A 1 90 ? -4.511 -4.889 -4.522 1.00 92.00 90 GLY A C 1
ATOM 674 O O . GLY A 1 90 ? -5.068 -5.491 -3.604 1.00 92.00 90 GLY A O 1
ATOM 675 N N . GLY A 1 91 ? -3.179 -4.836 -4.619 1.00 92.94 91 GLY A N 1
ATOM 676 C CA . GLY A 1 91 ? -2.271 -5.488 -3.679 1.00 92.94 91 GLY A CA 1
ATOM 677 C C . GLY A 1 91 ? -2.316 -4.873 -2.271 1.00 92.94 91 GLY A C 1
ATOM 678 O O . GLY A 1 91 ? -2.508 -3.659 -2.125 1.00 92.94 91 GLY A O 1
ATOM 679 N N . PRO A 1 92 ? -2.129 -5.679 -1.210 1.00 95.94 92 PRO A N 1
ATOM 680 C CA . PRO A 1 92 ? -2.201 -5.197 0.163 1.00 95.94 92 PRO A CA 1
ATOM 681 C C . PRO A 1 92 ? -0.948 -4.413 0.570 1.00 95.94 92 PRO A C 1
ATOM 683 O O . PRO A 1 92 ? 0.181 -4.792 0.245 1.00 95.94 92 PRO A O 1
ATOM 686 N N . LEU A 1 93 ? -1.148 -3.372 1.380 1.00 96.50 93 LEU A N 1
ATOM 687 C CA . LEU A 1 93 ? -0.092 -2.717 2.150 1.00 96.50 93 LEU A CA 1
ATOM 688 C C . LEU A 1 93 ? -0.096 -3.225 3.590 1.00 96.50 93 LEU A C 1
ATOM 690 O O . LEU A 1 93 ? -1.083 -3.102 4.319 1.00 96.50 93 LEU A O 1
ATOM 694 N N . LEU A 1 94 ? 1.033 -3.782 4.002 1.00 96.75 94 LEU A N 1
ATOM 695 C CA . LEU A 1 94 ? 1.230 -4.476 5.260 1.00 96.75 94 LEU A CA 1
ATOM 696 C C . LEU A 1 94 ? 2.048 -3.610 6.218 1.00 96.75 94 LEU A C 1
ATOM 698 O O . LEU A 1 94 ? 3.165 -3.198 5.913 1.00 96.75 94 LEU A O 1
ATOM 702 N N . HIS A 1 95 ? 1.509 -3.425 7.414 1.00 96.88 95 HIS A N 1
ATOM 703 C CA . HIS A 1 95 ? 2.146 -2.773 8.553 1.00 96.88 95 HIS A CA 1
ATOM 704 C C . HIS A 1 95 ? 2.117 -3.737 9.761 1.00 96.88 95 HIS A C 1
ATOM 706 O O . HIS A 1 95 ? 1.332 -4.701 9.750 1.00 96.88 95 HIS A O 1
ATOM 712 N N . PRO A 1 96 ? 2.928 -3.549 10.821 1.00 95.81 96 PRO A N 1
ATOM 713 C CA . PRO A 1 96 ? 2.780 -4.315 12.061 1.00 95.81 96 PRO A CA 1
ATOM 714 C C . PRO A 1 96 ? 1.371 -4.240 12.669 1.00 95.81 96 PRO A C 1
ATOM 716 O O . PRO A 1 96 ? 0.907 -5.207 13.265 1.00 95.81 96 PRO A O 1
ATOM 719 N N . SER A 1 97 ? 0.640 -3.143 12.445 1.00 95.88 97 SER A N 1
ATOM 720 C CA . SER A 1 97 ? -0.743 -2.990 12.922 1.00 95.88 97 SER A CA 1
ATOM 721 C C . SER A 1 97 ? -1.798 -3.758 12.107 1.00 95.88 97 SER A C 1
ATOM 723 O O . SER A 1 97 ? -2.954 -3.819 12.537 1.00 95.88 97 SER A O 1
ATOM 725 N N . GLY A 1 98 ? -1.445 -4.324 10.946 1.00 96.38 98 GLY A N 1
ATOM 726 C CA . GLY A 1 98 ? -2.369 -5.030 10.050 1.00 96.38 98 GLY A CA 1
ATOM 727 C C . GLY A 1 98 ? -2.217 -4.637 8.578 1.00 96.38 98 GLY A C 1
ATOM 728 O O . GLY A 1 98 ? -1.181 -4.115 8.164 1.00 96.38 98 GLY A O 1
ATOM 729 N N . ILE A 1 99 ? -3.246 -4.917 7.781 1.00 97.31 99 ILE A N 1
ATOM 730 C CA . ILE A 1 99 ? -3.402 -4.354 6.435 1.00 97.31 99 ILE A CA 1
ATOM 731 C C . ILE A 1 99 ? -3.861 -2.907 6.607 1.00 97.31 99 ILE A C 1
ATOM 733 O O . ILE A 1 99 ? -4.857 -2.671 7.284 1.00 97.31 99 ILE A O 1
ATOM 737 N N . VAL A 1 100 ? -3.127 -1.951 6.046 1.00 97.75 100 VAL A N 1
ATOM 738 C CA . VAL A 1 100 ? -3.370 -0.506 6.243 1.00 97.75 100 VAL A CA 1
ATOM 739 C C . VAL A 1 100 ? -3.818 0.213 4.976 1.00 97.75 100 VAL A C 1
ATOM 741 O O . VAL A 1 100 ? -4.330 1.329 5.037 1.00 97.75 100 VAL A O 1
ATOM 744 N N . GLY A 1 101 ? -3.656 -0.421 3.821 1.00 96.56 101 GLY A N 1
ATOM 745 C CA . GLY A 1 101 ? -4.015 0.170 2.546 1.00 96.56 101 GLY A CA 1
ATOM 746 C C . GLY A 1 101 ? -4.095 -0.863 1.438 1.00 96.56 101 GLY A C 1
ATOM 747 O O . GLY A 1 101 ? -3.622 -1.992 1.585 1.00 96.56 101 GLY A O 1
ATOM 748 N N . VAL A 1 102 ? -4.672 -0.432 0.328 1.00 96.12 102 VAL A N 1
ATOM 749 C CA . VAL A 1 102 ? -4.701 -1.157 -0.938 1.00 96.12 102 VAL A CA 1
ATOM 750 C C . VAL A 1 102 ? -3.988 -0.297 -1.968 1.00 96.12 102 VAL A C 1
ATOM 752 O O . VAL A 1 102 ? -4.263 0.899 -2.084 1.00 96.12 102 VAL A O 1
ATOM 755 N N . LEU A 1 103 ? -3.036 -0.884 -2.683 1.00 93.19 103 LEU A N 1
ATOM 756 C CA . LEU A 1 103 ? -2.294 -0.184 -3.719 1.00 93.19 103 LEU A CA 1
ATOM 757 C C . LEU A 1 103 ? -3.221 0.127 -4.902 1.00 93.19 103 LEU A C 1
ATOM 759 O O . LEU A 1 103 ? -3.909 -0.758 -5.399 1.00 93.19 103 LEU A O 1
ATOM 763 N N . THR A 1 104 ? -3.226 1.374 -5.365 1.00 88.81 104 THR A N 1
ATOM 764 C CA . THR A 1 104 ? -4.110 1.839 -6.444 1.00 88.81 104 THR A CA 1
ATOM 765 C C . THR A 1 104 ? -3.330 2.024 -7.734 1.00 88.81 104 THR A C 1
ATOM 767 O O . THR A 1 104 ? -3.601 1.353 -8.729 1.00 88.81 104 THR A O 1
ATOM 770 N N . ALA A 1 105 ? -2.345 2.919 -7.713 1.00 77.81 105 ALA A N 1
ATOM 771 C CA . ALA A 1 105 ? -1.607 3.333 -8.898 1.00 77.81 105 ALA A CA 1
ATOM 772 C C . ALA A 1 105 ? -0.110 3.421 -8.605 1.00 77.81 105 ALA A C 1
ATOM 774 O O . ALA A 1 105 ? 0.306 3.587 -7.458 1.00 77.81 105 ALA A O 1
ATOM 775 N N . SER A 1 106 ? 0.691 3.338 -9.661 1.00 73.81 106 SER A N 1
ATOM 776 C CA . SER A 1 106 ? 2.140 3.518 -9.634 1.00 73.81 106 SER A CA 1
ATOM 777 C C . SER A 1 106 ? 2.570 4.656 -10.555 1.00 73.81 106 SER A C 1
ATOM 779 O O . SER A 1 106 ? 1.797 5.118 -11.395 1.00 73.81 106 SER A O 1
ATOM 781 N N . SER A 1 107 ? 3.829 5.073 -10.426 1.00 67.81 107 SER A N 1
ATOM 782 C CA . SER A 1 107 ? 4.454 6.016 -11.3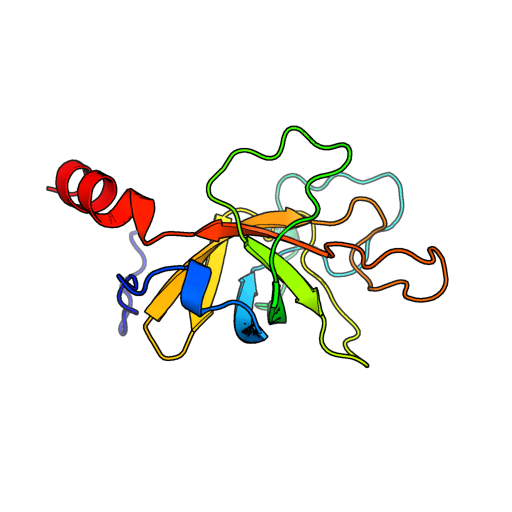57 1.00 67.81 107 SER A CA 1
ATOM 783 C C . SER A 1 107 ? 4.344 5.536 -12.813 1.00 67.81 107 SER A C 1
ATOM 785 O O . SER A 1 107 ? 4.574 4.361 -13.113 1.00 67.81 107 SER A O 1
ATOM 787 N N . SER A 1 108 ? 4.031 6.458 -13.728 1.00 59.91 108 SER A N 1
ATOM 788 C CA . SER A 1 108 ? 4.022 6.223 -15.180 1.00 59.91 108 SER A CA 1
ATOM 789 C C . SER A 1 108 ? 5.429 6.121 -15.782 1.00 59.91 108 SER A C 1
ATOM 791 O O . SER A 1 108 ? 5.582 5.664 -16.913 1.00 59.91 108 SER A O 1
ATOM 793 N N . PHE A 1 109 ? 6.468 6.493 -15.027 1.00 63.31 109 PHE A N 1
ATOM 794 C CA . PHE A 1 109 ? 7.862 6.527 -15.485 1.00 63.31 109 PHE A CA 1
ATOM 795 C C . PHE A 1 109 ? 8.570 5.157 -15.427 1.00 63.31 109 PHE A C 1
ATOM 797 O O . PHE A 1 109 ? 9.767 5.057 -15.689 1.00 63.31 109 PHE A O 1
ATOM 804 N N . GLY A 1 110 ? 7.829 4.083 -15.129 1.00 69.62 110 GLY A N 1
ATOM 805 C CA . GLY A 1 110 ? 8.297 2.695 -15.171 1.00 69.62 110 GLY A CA 1
ATOM 806 C C . GLY A 1 110 ? 8.433 2.031 -13.796 1.00 69.62 110 GLY A C 1
ATOM 807 O O . GLY A 1 110 ? 8.260 2.652 -12.754 1.00 69.62 110 GLY A O 1
ATOM 808 N N . CYS A 1 111 ? 8.768 0.735 -13.794 1.00 77.00 111 CYS A N 1
ATOM 809 C CA . CYS A 1 111 ? 8.830 -0.095 -12.576 1.00 77.00 111 CYS A CA 1
ATOM 810 C C . CYS A 1 111 ? 10.128 0.062 -11.760 1.00 77.00 111 CYS A C 1
ATOM 812 O O . CYS A 1 111 ? 10.450 -0.790 -10.927 1.00 77.00 111 CYS A O 1
ATOM 814 N N . ARG A 1 112 ? 10.932 1.093 -12.038 1.00 74.69 112 ARG A N 1
ATOM 815 C CA . ARG A 1 112 ? 12.197 1.355 -11.345 1.00 74.69 112 ARG A CA 1
ATOM 816 C C . ARG A 1 112 ? 12.221 2.788 -10.842 1.00 74.69 112 ARG A C 1
ATOM 818 O O . ARG A 1 112 ? 11.754 3.677 -11.550 1.00 74.69 112 ARG A O 1
ATOM 825 N N . PRO A 1 113 ? 12.791 3.026 -9.656 1.00 66.38 113 PRO A N 1
ATOM 826 C CA . PRO A 1 113 ? 12.938 4.379 -9.177 1.00 66.38 113 PRO A CA 1
ATOM 827 C C . PRO A 1 113 ? 14.062 5.080 -9.946 1.00 66.38 113 PRO A C 1
ATOM 829 O O . PRO A 1 113 ? 15.237 4.755 -9.779 1.00 66.38 113 PRO A O 1
ATOM 832 N N . ASP A 1 114 ? 13.702 6.034 -10.804 1.00 66.00 114 ASP A N 1
ATOM 833 C CA . ASP A 1 114 ? 14.659 6.972 -11.385 1.00 66.00 114 ASP A CA 1
ATOM 834 C C . ASP A 1 114 ? 14.708 8.240 -10.529 1.00 66.00 114 ASP A C 1
ATOM 836 O O . ASP A 1 114 ? 13.905 9.161 -10.671 1.00 66.00 114 ASP A O 1
ATOM 840 N N . PHE A 1 115 ? 15.660 8.260 -9.598 1.00 62.00 115 PHE A N 1
ATOM 841 C CA . PHE A 1 115 ? 15.899 9.404 -8.719 1.00 62.00 115 PHE A CA 1
ATOM 842 C C . PHE A 1 115 ? 16.659 10.548 -9.409 1.00 62.00 115 PHE A C 1
ATOM 844 O O . PHE A 1 115 ? 16.821 11.606 -8.804 1.00 62.00 115 PHE A O 1
ATOM 851 N N . LYS A 1 116 ? 17.173 10.346 -10.633 1.00 53.56 116 LYS A N 1
ATOM 852 C CA . LYS A 1 116 ? 17.977 11.347 -11.352 1.00 53.56 116 LYS A CA 1
ATOM 853 C C . LYS A 1 116 ? 17.143 12.219 -12.284 1.00 53.56 116 LYS A C 1
ATOM 855 O O . LYS A 1 116 ? 17.556 13.339 -12.569 1.00 53.56 116 LYS A O 1
ATOM 860 N N . ALA A 1 117 ? 16.000 11.726 -12.755 1.00 51.16 117 ALA A N 1
ATOM 861 C CA . ALA A 1 117 ? 15.262 12.393 -13.821 1.00 51.16 117 ALA A CA 1
ATOM 862 C C . ALA A 1 117 ? 14.510 13.663 -13.382 1.00 51.16 117 ALA A C 1
ATOM 864 O O . ALA A 1 117 ? 14.377 14.585 -14.184 1.00 51.16 117 ALA A O 1
ATOM 865 N N . HIS A 1 118 ? 14.036 13.772 -12.134 1.00 49.12 118 HIS A N 1
ATOM 866 C CA . HIS A 1 118 ? 13.140 14.873 -11.761 1.00 49.12 118 HIS A CA 1
ATOM 867 C C . HIS A 1 118 ? 13.356 15.331 -10.316 1.00 49.12 118 HIS A C 1
ATOM 869 O O . HIS A 1 118 ? 13.200 14.551 -9.384 1.00 49.12 118 HIS A O 1
ATOM 875 N N . GLY A 1 119 ? 13.660 16.621 -10.124 1.00 42.34 119 GLY A N 1
ATOM 876 C CA . GLY A 1 119 ? 13.826 17.295 -8.823 1.00 42.34 119 GLY A CA 1
ATOM 877 C C . GLY A 1 119 ? 12.550 17.403 -7.973 1.00 42.34 119 GLY A C 1
ATOM 878 O O . GLY A 1 119 ? 12.410 18.334 -7.184 1.00 42.34 119 GLY A O 1
ATOM 879 N N . TYR A 1 120 ? 11.619 16.464 -8.135 1.00 48.22 120 TYR A N 1
ATOM 880 C CA . TYR A 1 120 ? 10.398 16.327 -7.359 1.00 48.22 120 TYR A CA 1
ATOM 881 C C . TYR A 1 120 ? 10.429 14.992 -6.618 1.00 48.22 120 TYR A C 1
ATOM 883 O O . TYR A 1 120 ? 10.873 13.974 -7.143 1.00 48.22 120 TYR A O 1
ATOM 891 N N . THR A 1 121 ? 9.931 14.989 -5.384 1.00 51.84 121 THR A N 1
ATOM 892 C CA . THR A 1 121 ? 9.633 13.765 -4.640 1.00 51.84 121 THR A CA 1
ATOM 893 C C . THR A 1 121 ? 8.517 13.024 -5.373 1.00 51.84 121 THR A C 1
ATOM 895 O O . THR A 1 121 ? 7.338 13.292 -5.146 1.00 51.84 121 THR A O 1
ATOM 898 N N . LEU A 1 122 ? 8.893 12.150 -6.308 1.00 61.84 122 LEU A N 1
ATOM 899 C CA . LEU A 1 122 ? 7.946 11.354 -7.075 1.00 61.84 122 LEU A CA 1
ATOM 900 C C . LEU A 1 122 ? 7.221 10.400 -6.123 1.00 61.84 122 LEU A C 1
ATOM 902 O O . LEU A 1 122 ? 7.837 9.660 -5.354 1.00 61.84 122 LEU A O 1
ATOM 906 N N . ASP A 1 123 ? 5.896 10.445 -6.168 1.00 69.81 123 ASP A N 1
ATOM 907 C CA . ASP A 1 123 ? 5.061 9.418 -5.571 1.00 69.81 123 ASP A CA 1
ATOM 908 C C . ASP A 1 123 ? 5.185 8.176 -6.458 1.00 69.81 123 ASP A C 1
ATOM 910 O O . ASP A 1 123 ? 4.709 8.137 -7.591 1.00 69.81 123 ASP A O 1
ATOM 914 N N . PHE A 1 124 ? 5.906 7.168 -5.970 1.00 77.31 124 PHE A N 1
ATOM 915 C CA . PHE A 1 124 ? 6.146 5.929 -6.717 1.00 77.31 124 PHE A CA 1
ATOM 916 C C . PHE A 1 124 ? 5.004 4.922 -6.550 1.00 77.31 124 PHE A C 1
ATOM 918 O O . PHE A 1 124 ? 4.963 3.909 -7.248 1.00 77.31 124 PHE A O 1
ATOM 925 N N . GLY A 1 125 ? 4.064 5.223 -5.658 1.00 84.38 125 GLY A N 1
ATOM 926 C CA . GLY A 1 125 ? 2.786 4.548 -5.535 1.00 84.38 125 GLY A CA 1
ATOM 927 C C . GLY A 1 125 ? 1.765 5.437 -4.836 1.00 84.38 125 GLY A C 1
ATOM 928 O O . GLY A 1 125 ? 2.122 6.267 -4.000 1.00 84.38 125 GLY A O 1
ATOM 929 N N . ILE A 1 126 ? 0.498 5.238 -5.171 1.00 89.50 126 ILE A N 1
ATOM 930 C CA . ILE A 1 126 ? -0.657 5.824 -4.492 1.00 89.50 126 ILE A CA 1
ATOM 931 C C . ILE A 1 126 ? -1.496 4.666 -3.974 1.00 89.50 126 ILE A C 1
ATOM 933 O O . ILE A 1 126 ? -1.757 3.707 -4.704 1.00 89.50 126 ILE A O 1
ATOM 937 N N . ALA A 1 127 ? -1.922 4.757 -2.724 1.00 93.12 127 ALA A N 1
ATOM 938 C CA . ALA A 1 127 ? -2.715 3.743 -2.062 1.00 93.12 127 ALA A CA 1
ATOM 939 C C . ALA A 1 127 ? -3.939 4.341 -1.377 1.00 93.12 127 ALA A C 1
ATOM 941 O O . ALA A 1 127 ? -3.891 5.434 -0.806 1.00 93.12 127 ALA A O 1
ATOM 942 N N . THR A 1 128 ? -5.022 3.578 -1.399 1.00 95.25 128 THR A N 1
ATOM 943 C CA . THR A 1 128 ? -6.239 3.877 -0.652 1.00 95.25 128 THR A CA 1
ATOM 944 C C . THR A 1 128 ? -6.070 3.337 0.770 1.00 95.25 128 THR A C 1
ATOM 946 O O . THR A 1 128 ? -5.872 2.128 0.928 1.00 95.25 128 THR A O 1
ATOM 949 N N . PRO A 1 129 ? -6.105 4.178 1.819 1.00 96.56 129 PRO A N 1
ATOM 950 C CA . PRO A 1 129 ? -6.066 3.702 3.194 1.00 96.56 129 PRO A CA 1
ATOM 951 C C . PRO A 1 129 ? -7.351 2.955 3.534 1.00 96.56 129 PRO A C 1
ATOM 953 O O . PRO A 1 129 ? -8.431 3.362 3.116 1.00 96.56 129 PRO A O 1
ATOM 956 N N . VAL A 1 130 ? -7.248 1.883 4.319 1.00 96.94 130 VAL A N 1
ATOM 957 C CA . VAL A 1 130 ? -8.424 1.068 4.680 1.00 96.94 130 VAL A CA 1
ATOM 958 C C . VAL A 1 130 ? -9.203 1.621 5.868 1.00 96.94 130 VAL A C 1
ATOM 960 O O . VAL A 1 130 ? -10.405 1.388 5.946 1.00 96.94 130 VAL A O 1
ATOM 963 N N . SER A 1 131 ? -8.559 2.350 6.787 1.00 97.00 131 SER A N 1
ATOM 964 C CA . SER A 1 131 ? -9.195 2.767 8.045 1.00 97.00 131 SER A CA 1
ATOM 965 C C . SER A 1 131 ? -10.475 3.592 7.874 1.00 97.00 131 SER A C 1
ATOM 967 O O . SER A 1 131 ? -11.433 3.300 8.590 1.00 97.00 131 SER A O 1
ATOM 969 N N . PR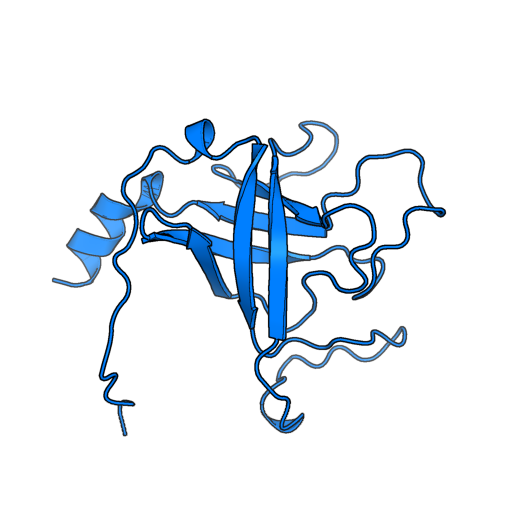O A 1 132 ? -10.593 4.513 6.894 1.00 96.81 132 PRO A N 1
ATOM 970 C CA . PRO A 1 132 ? -11.842 5.241 6.652 1.00 96.81 132 PRO A CA 1
ATOM 971 C C . PRO A 1 132 ? -12.995 4.367 6.134 1.00 96.81 132 PRO A C 1
ATOM 973 O O . PRO A 1 132 ? -14.148 4.781 6.191 1.00 96.81 132 PRO A O 1
ATOM 976 N N . TYR A 1 133 ? -12.702 3.162 5.638 1.00 96.31 133 TYR A N 1
ATOM 977 C CA . TYR A 1 133 ? -13.675 2.273 5.000 1.00 96.31 133 TYR A CA 1
ATOM 978 C C . TYR A 1 133 ? -14.055 1.065 5.858 1.00 96.31 133 TYR A C 1
ATOM 980 O O . TYR A 1 133 ? -14.858 0.250 5.418 1.00 96.31 133 TYR A O 1
ATOM 988 N N . ILE A 1 134 ? -13.518 0.922 7.074 1.00 95.19 134 ILE A N 1
ATOM 989 C CA . ILE A 1 134 ? -13.750 -0.277 7.899 1.00 95.19 134 ILE A CA 1
ATOM 990 C C . ILE A 1 134 ? -15.230 -0.514 8.174 1.00 95.19 134 ILE A C 1
ATOM 992 O O . ILE A 1 134 ? -15.679 -1.652 8.071 1.00 95.19 134 ILE A O 1
ATOM 996 N N . GLN A 1 135 ? -15.983 0.544 8.479 1.00 95.62 135 GLN A N 1
ATOM 997 C CA . GLN A 1 135 ? -17.419 0.427 8.720 1.00 95.62 135 GLN A CA 1
ATOM 998 C C . GLN A 1 135 ? -18.142 -0.106 7.477 1.00 95.62 135 GLN A C 1
ATOM 1000 O O . GLN A 1 135 ? -18.862 -1.094 7.558 1.00 95.62 135 GLN A O 1
ATOM 1005 N N . TRP A 1 136 ? -17.874 0.491 6.312 1.00 96.38 136 TRP A N 1
ATOM 1006 C CA . TRP A 1 136 ? -18.455 0.060 5.041 1.00 96.38 136 TRP A CA 1
ATOM 1007 C C . TRP A 1 136 ? -18.078 -1.387 4.688 1.00 96.38 136 TRP A C 1
ATOM 1009 O O . TRP A 1 136 ? -18.949 -2.164 4.301 1.00 96.38 136 TRP A O 1
ATOM 1019 N N . ILE A 1 137 ? -16.807 -1.773 4.866 1.00 95.31 137 ILE A N 1
ATOM 1020 C CA . ILE A 1 137 ? -16.344 -3.150 4.629 1.00 95.31 137 ILE A CA 1
ATOM 1021 C C . ILE A 1 137 ? -17.117 -4.111 5.530 1.00 95.31 137 ILE A C 1
ATOM 1023 O O . ILE A 1 137 ? -17.666 -5.092 5.041 1.00 95.31 137 ILE A O 1
ATOM 1027 N N . HIS A 1 138 ? -17.182 -3.819 6.828 1.00 93.69 138 HIS A N 1
ATOM 1028 C CA . HIS A 1 138 ? -17.863 -4.660 7.805 1.00 93.69 138 HIS A CA 1
ATOM 1029 C C . HIS A 1 138 ? -19.359 -4.819 7.507 1.00 93.69 138 HIS A C 1
ATOM 1031 O O . HIS A 1 138 ? -19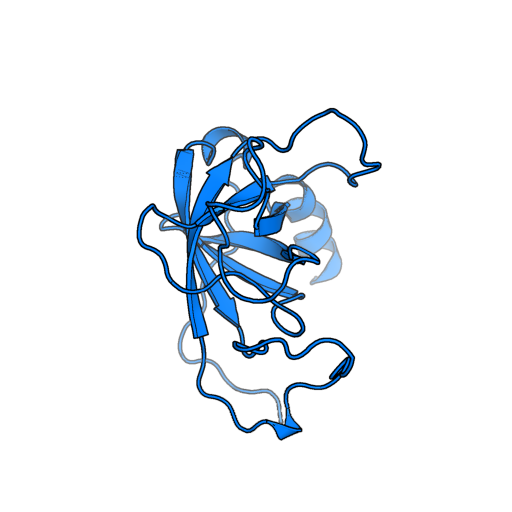.888 -5.918 7.642 1.00 93.69 138 HIS A O 1
ATOM 1037 N N . ASP A 1 139 ? -20.030 -3.754 7.074 1.00 96.69 139 ASP A N 1
ATOM 1038 C CA . ASP A 1 139 ? -21.456 -3.804 6.743 1.00 96.69 139 ASP A CA 1
ATOM 1039 C C . ASP A 1 139 ? -21.734 -4.515 5.409 1.00 96.69 139 ASP A C 1
ATOM 1041 O O . ASP A 1 139 ? -22.831 -5.028 5.217 1.00 96.69 139 ASP A O 1
ATOM 1045 N N . THR A 1 140 ? -20.745 -4.586 4.513 1.00 96.75 140 THR A N 1
ATOM 1046 C CA . THR A 1 140 ? -20.865 -5.254 3.205 1.00 96.75 140 THR A CA 1
ATOM 1047 C C . THR A 1 140 ? -20.598 -6.760 3.273 1.00 96.75 140 THR A C 1
ATOM 1049 O O . THR A 1 140 ? -21.128 -7.510 2.460 1.00 96.75 140 THR A O 1
ATOM 1052 N N . ILE A 1 141 ? -19.740 -7.209 4.197 1.00 91.06 141 ILE A N 1
ATOM 1053 C CA . ILE A 1 141 ? -19.349 -8.629 4.321 1.00 91.06 141 ILE A CA 1
ATOM 1054 C C . ILE A 1 141 ? -20.236 -9.439 5.275 1.00 91.06 141 ILE A C 1
ATOM 1056 O O . ILE A 1 141 ? -20.002 -10.636 5.440 1.00 91.06 141 ILE A O 1
ATOM 1060 N N . LYS A 1 142 ? -21.183 -8.782 5.945 1.00 74.38 142 LYS A N 1
ATOM 1061 C CA . LYS A 1 142 ? -22.241 -9.450 6.709 1.00 74.38 142 LYS A CA 1
ATOM 1062 C C . LYS A 1 142 ? -23.262 -10.073 5.770 1.00 74.38 142 LYS A C 1
ATOM 1064 O O . LYS A 1 142 ? -23.730 -11.177 6.119 1.00 74.38 142 LYS A O 1
#

pLDDT: mean 81.3, std 15.26, range [42.34, 97.75]

Secondary structure (DSSP, 8-state):
-----S---PBP-S-GGGGTT-EEEEEE---S---TT---S--GGG-PPPEEEEEEEEPPP-SS--PPSS-EEEEEPTT------TT-TTPEEEETTEEEEEEEEE-TT-SS--SSS-SS---SEEEEESGGGHHHHHHH--

Organism: NCBI:txid40085

InterPro domains:
  IPR001254 Serine proteases, trypsin domain [PF00089] (19-137)
  IPR009003 Peptidase S1, PA clan [SSF50494] (16-142)